Protein AF-A0A2P5A452-F1 (afdb_monomer_lite)

Structure (mmCIF, N/CA/C/O backbone):
data_AF-A0A2P5A452-F1
#
_entry.id   AF-A0A2P5A452-F1
#
loop_
_atom_site.group_PDB
_atom_site.id
_atom_site.type_symbol
_atom_site.label_atom_id
_atom_site.label_alt_id
_atom_site.label_comp_id
_atom_site.label_asym_id
_atom_site.label_entity_id
_atom_site.label_seq_id
_atom_site.pdbx_PDB_ins_code
_atom_site.Cartn_x
_atom_site.Cartn_y
_atom_site.Cartn_z
_atom_site.occupancy
_atom_site.B_iso_or_equiv
_atom_site.auth_seq_id
_atom_site.auth_comp_id
_atom_site.auth_asym_id
_atom_site.auth_atom_id
_atom_site.pdbx_PDB_model_num
ATOM 1 N N . MET A 1 1 ? 1.886 -39.976 -52.783 1.00 35.59 1 MET A N 1
ATOM 2 C CA . MET A 1 1 ? 3.258 -39.646 -53.215 1.00 35.59 1 MET A CA 1
ATOM 3 C C . MET A 1 1 ? 4.078 -39.334 -51.962 1.00 35.59 1 MET A C 1
ATOM 5 O O . MET A 1 1 ? 3.729 -38.379 -51.288 1.00 35.59 1 MET A O 1
ATOM 9 N N . SER A 1 2 ? 5.022 -40.230 -51.631 1.00 39.31 2 SER A N 1
ATOM 10 C CA . SER A 1 2 ? 6.265 -40.124 -50.815 1.00 39.31 2 SER A CA 1
ATOM 11 C C . SER A 1 2 ? 6.272 -39.215 -49.561 1.00 39.31 2 SER A C 1
ATOM 13 O O . SER A 1 2 ? 6.155 -38.007 -49.696 1.00 39.31 2 SER A O 1
ATOM 15 N N . TRP A 1 3 ? 6.245 -39.735 -48.318 1.00 45.31 3 TRP A N 1
ATOM 16 C CA . TRP A 1 3 ? 7.339 -40.313 -47.479 1.00 45.31 3 TRP A CA 1
ATOM 17 C C . TRP A 1 3 ? 8.333 -39.214 -47.035 1.00 45.31 3 TRP A C 1
ATOM 19 O O . TRP A 1 3 ? 8.840 -38.487 -47.875 1.00 45.31 3 TRP A O 1
ATOM 29 N N . LEU A 1 4 ? 8.640 -39.010 -45.747 1.00 40.56 4 LEU A N 1
ATOM 30 C CA . LEU A 1 4 ? 9.565 -39.843 -44.966 1.00 40.56 4 LEU A CA 1
ATOM 31 C C . LEU A 1 4 ? 9.558 -39.439 -43.474 1.00 40.56 4 LEU A C 1
ATOM 33 O O . LEU A 1 4 ? 9.575 -38.257 -43.137 1.00 40.56 4 LEU A O 1
ATOM 37 N N . TRP A 1 5 ? 9.597 -40.448 -42.603 1.00 45.56 5 TRP A N 1
ATOM 38 C CA . TRP A 1 5 ? 9.948 -40.343 -41.185 1.00 45.56 5 TRP A CA 1
ATOM 39 C C . TRP A 1 5 ? 11.475 -40.303 -40.997 1.00 45.56 5 TRP A C 1
ATOM 41 O O . TRP A 1 5 ? 12.202 -40.826 -41.839 1.00 45.56 5 TRP A O 1
ATOM 51 N N . SER A 1 6 ? 11.937 -39.739 -39.878 1.00 40.81 6 SER A N 1
ATOM 52 C CA . SER A 1 6 ? 13.189 -40.119 -39.206 1.00 40.81 6 SER A CA 1
ATOM 53 C C . SER A 1 6 ? 13.159 -39.609 -37.767 1.00 40.81 6 SER A C 1
ATOM 55 O O . SER A 1 6 ? 13.157 -38.405 -37.519 1.00 40.81 6 SER A O 1
ATOM 57 N N . SER A 1 7 ? 13.134 -40.541 -36.816 1.00 42.19 7 SER A N 1
ATOM 58 C CA . SER A 1 7 ? 13.441 -40.299 -35.408 1.00 42.19 7 SER A CA 1
ATOM 59 C C . SER A 1 7 ? 14.944 -40.454 -35.190 1.00 42.19 7 SER A C 1
ATOM 61 O O . SER A 1 7 ? 15.569 -41.352 -35.751 1.00 42.19 7 SER A O 1
ATOM 63 N N . SER A 1 8 ? 15.532 -39.629 -34.331 1.00 37.50 8 SER A N 1
ATOM 64 C CA . SER A 1 8 ? 16.824 -39.928 -33.716 1.00 37.50 8 SER A CA 1
ATOM 65 C C . SER A 1 8 ? 16.862 -39.341 -32.314 1.00 37.50 8 SER A C 1
ATOM 67 O O . SER A 1 8 ? 16.754 -38.134 -32.118 1.00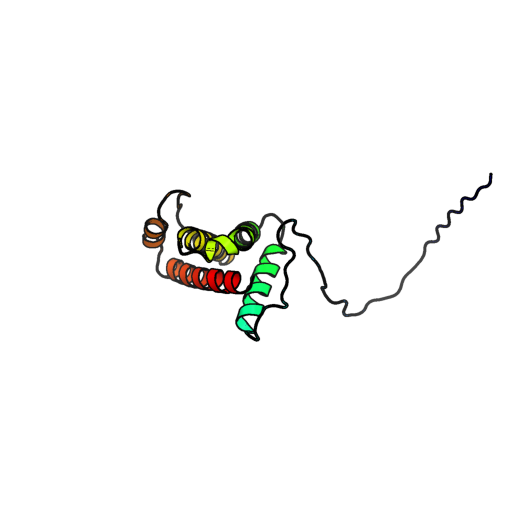 37.50 8 SER A O 1
ATOM 69 N N . SER A 1 9 ? 16.986 -40.236 -31.343 1.00 46.56 9 SER A N 1
ATOM 70 C CA . SER A 1 9 ? 17.347 -39.958 -29.961 1.00 46.56 9 SER A CA 1
ATOM 71 C C . SER A 1 9 ? 18.818 -40.307 -29.764 1.00 46.56 9 SER A C 1
ATOM 73 O O . SER A 1 9 ? 19.234 -41.406 -30.127 1.00 46.56 9 SER A O 1
ATOM 75 N N . SER A 1 10 ? 19.577 -39.433 -29.109 1.00 36.06 10 SER A N 1
ATOM 76 C CA . SER A 1 10 ? 20.856 -39.794 -28.496 1.00 36.06 10 SER A CA 1
ATOM 77 C C . SER A 1 10 ? 21.051 -39.017 -27.199 1.00 36.06 10 SER A C 1
ATOM 79 O O . SER A 1 10 ? 21.102 -37.789 -27.186 1.00 36.06 10 SER A O 1
ATOM 81 N N . SER A 1 11 ? 21.150 -39.767 -26.111 1.00 39.56 11 SER A N 1
ATOM 82 C CA . SER A 1 11 ? 21.589 -39.355 -24.782 1.00 39.56 11 SER A CA 1
ATOM 83 C C . SER A 1 11 ? 23.118 -39.347 -24.690 1.00 39.56 11 SER A C 1
ATOM 85 O O . SER A 1 11 ? 23.708 -40.341 -25.101 1.00 39.56 11 SER A O 1
ATOM 87 N N . SER A 1 12 ? 23.730 -38.325 -24.072 1.00 33.97 12 SER A N 1
ATOM 88 C CA . SER A 1 12 ? 24.621 -38.469 -22.894 1.00 33.97 12 SER A CA 1
ATOM 89 C C . SER A 1 12 ? 25.481 -37.223 -22.593 1.00 33.97 12 SER A C 1
ATOM 91 O O . SER A 1 12 ? 26.168 -36.704 -23.466 1.00 33.97 12 SER A O 1
ATOM 93 N N . SER A 1 13 ? 25.525 -36.895 -21.293 1.00 34.19 13 SER A N 1
ATOM 94 C CA . SER A 1 13 ? 26.653 -36.376 -20.484 1.00 34.19 13 SER A CA 1
ATOM 95 C C . SER A 1 13 ? 27.213 -34.946 -20.655 1.00 34.19 13 SER A C 1
ATOM 97 O O . SER A 1 13 ? 27.992 -34.657 -21.552 1.00 34.19 13 SER A O 1
ATOM 99 N N . SER A 1 14 ? 26.934 -34.150 -19.611 1.00 44.22 14 SER A N 1
ATOM 100 C CA . SER A 1 14 ? 27.878 -33.398 -18.758 1.00 44.22 14 SER A CA 1
ATOM 101 C C . SER A 1 14 ? 28.805 -32.334 -19.367 1.00 44.22 14 SER A C 1
ATOM 103 O O . SER A 1 14 ? 29.916 -32.647 -19.777 1.00 44.22 14 SER A O 1
ATOM 105 N N . THR A 1 15 ? 28.468 -31.055 -19.158 1.00 34.62 15 THR A N 1
ATOM 106 C CA . THR A 1 15 ? 29.454 -29.974 -18.959 1.00 34.62 15 THR A CA 1
ATOM 107 C C . THR A 1 15 ? 28.952 -28.950 -17.940 1.00 34.62 15 THR A C 1
ATOM 109 O O . THR A 1 15 ? 27.756 -28.753 -17.754 1.00 34.62 15 THR A O 1
ATOM 112 N N . LYS A 1 16 ? 29.920 -28.386 -17.220 1.00 33.50 16 LYS A N 1
ATOM 113 C CA . LYS A 1 16 ? 29.835 -27.670 -15.948 1.00 33.50 16 LYS A CA 1
ATOM 114 C C . LYS A 1 16 ? 29.263 -26.247 -16.050 1.00 33.50 16 LYS A C 1
ATOM 116 O O . LYS A 1 16 ? 29.202 -25.662 -17.122 1.00 33.50 16 LYS A O 1
ATOM 121 N N . ALA A 1 17 ? 28.916 -25.727 -14.871 1.00 36.16 17 ALA A N 1
ATOM 122 C CA . ALA A 1 17 ? 28.614 -24.338 -14.528 1.00 36.16 17 ALA A CA 1
ATOM 123 C C . ALA A 1 17 ? 29.467 -23.280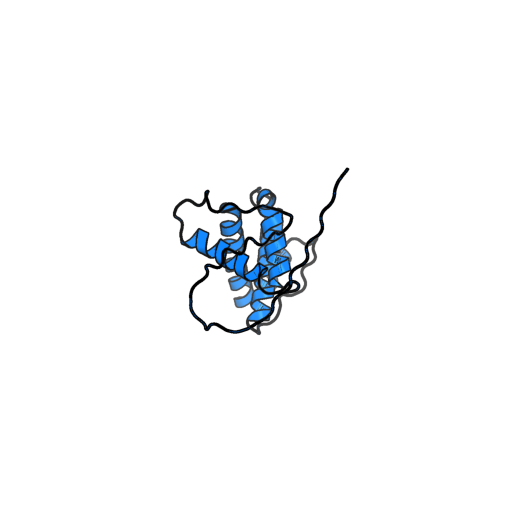 -15.256 1.00 36.16 17 ALA A C 1
ATOM 125 O O . ALA A 1 17 ? 30.679 -23.448 -15.354 1.00 36.16 17 ALA A O 1
ATOM 126 N N . SER A 1 18 ? 28.865 -22.153 -15.647 1.00 35.88 18 SER A N 1
ATOM 127 C CA . SER A 1 18 ? 28.981 -20.876 -14.915 1.00 35.88 18 SER A CA 1
ATOM 128 C C . SER A 1 18 ? 28.246 -19.743 -15.647 1.00 35.88 18 SER A C 1
ATOM 130 O O . SER A 1 18 ? 28.313 -19.640 -16.866 1.00 35.88 18 SER A O 1
ATOM 132 N N . GLU A 1 19 ? 27.615 -18.892 -14.836 1.00 38.41 19 GLU A N 1
ATOM 133 C CA . GLU A 1 19 ? 27.447 -17.440 -14.995 1.00 38.41 19 GLU A CA 1
ATOM 134 C C . GLU A 1 19 ? 26.555 -16.820 -16.092 1.00 38.41 19 GLU A C 1
ATOM 136 O O . GLU A 1 19 ? 26.825 -16.843 -17.287 1.00 38.41 19 GLU A O 1
ATOM 141 N N . ASN A 1 20 ? 25.578 -16.064 -15.571 1.00 45.97 20 ASN A N 1
ATOM 142 C CA . ASN A 1 20 ? 25.056 -14.803 -16.105 1.00 45.97 20 ASN A CA 1
ATOM 143 C C . ASN A 1 20 ? 24.180 -14.880 -17.363 1.00 45.97 20 ASN A C 1
ATOM 145 O O . ASN A 1 20 ? 24.468 -14.256 -18.380 1.00 45.97 20 ASN A O 1
ATOM 149 N N . ALA A 1 21 ? 23.024 -15.540 -17.250 1.00 34.22 21 ALA A N 1
ATOM 150 C CA . ALA A 1 21 ? 21.905 -15.300 -18.159 1.00 34.22 21 ALA A CA 1
ATOM 151 C C . ALA A 1 21 ? 20.913 -14.330 -17.504 1.00 34.22 21 ALA A C 1
ATOM 153 O O . ALA A 1 21 ? 20.267 -14.644 -16.504 1.00 34.22 21 ALA A O 1
ATOM 154 N N . ALA A 1 22 ? 20.852 -13.126 -18.071 1.00 36.38 22 ALA A N 1
ATOM 155 C CA . ALA A 1 22 ? 19.943 -12.050 -17.725 1.00 36.38 22 ALA A CA 1
ATOM 156 C C . ALA A 1 22 ? 18.509 -12.554 -17.499 1.00 36.38 22 ALA A C 1
ATOM 158 O O . ALA A 1 22 ? 17.951 -13.282 -18.322 1.00 36.38 22 ALA A O 1
ATOM 159 N N . ILE A 1 23 ? 17.903 -12.114 -16.396 1.00 41.28 23 ILE A N 1
ATOM 160 C CA . ILE A 1 23 ? 16.490 -12.328 -16.074 1.00 41.28 23 ILE A CA 1
ATOM 161 C C . ILE A 1 23 ? 15.661 -11.449 -17.024 1.00 41.28 23 ILE A C 1
ATOM 163 O O . ILE A 1 23 ? 15.131 -10.410 -16.647 1.00 41.28 23 ILE A O 1
ATOM 167 N N . SER A 1 24 ? 15.583 -11.850 -18.292 1.00 42.94 24 SER A N 1
ATOM 168 C CA . SER A 1 24 ? 14.573 -11.383 -19.239 1.00 42.94 24 SER A CA 1
ATOM 169 C C . SER A 1 24 ? 13.379 -12.328 -19.126 1.00 42.94 24 SER A C 1
ATOM 171 O O . SER A 1 24 ? 13.106 -13.153 -19.992 1.00 42.94 24 SER A O 1
ATOM 173 N N . GLY A 1 25 ? 12.730 -12.287 -17.963 1.00 36.38 25 GLY A N 1
ATOM 174 C CA . GLY A 1 25 ? 11.464 -12.964 -17.723 1.00 36.38 25 GLY A CA 1
ATOM 175 C C . GLY A 1 25 ? 10.338 -12.014 -18.093 1.00 36.38 25 GLY A C 1
ATOM 176 O O . GLY A 1 25 ? 9.905 -11.221 -17.259 1.00 36.38 25 GLY A O 1
ATOM 177 N N . VAL A 1 26 ? 9.882 -12.064 -19.344 1.00 39.00 26 VAL A N 1
ATOM 178 C CA . VAL A 1 26 ? 8.579 -11.502 -19.708 1.00 39.00 26 VAL A CA 1
ATOM 179 C C . VAL A 1 26 ? 7.544 -12.380 -19.014 1.00 39.00 26 VAL A C 1
ATOM 181 O O . VAL A 1 26 ? 7.325 -13.523 -19.400 1.00 39.00 26 VAL A O 1
ATOM 184 N N . ILE A 1 27 ? 6.986 -11.882 -17.916 1.00 41.66 27 ILE A N 1
ATOM 185 C CA . ILE A 1 27 ? 5.875 -12.540 -17.238 1.00 41.66 27 ILE A CA 1
ATOM 186 C C . ILE A 1 27 ? 4.623 -12.133 -18.003 1.00 41.66 27 ILE A C 1
ATOM 188 O O . ILE A 1 27 ? 4.191 -10.981 -17.921 1.00 41.66 27 ILE A O 1
ATOM 192 N N . ASP A 1 28 ? 4.075 -13.073 -18.770 1.00 36.09 28 ASP A N 1
ATOM 193 C CA . ASP A 1 28 ? 2.788 -12.933 -19.444 1.00 36.09 28 ASP A CA 1
ATOM 194 C C . ASP A 1 28 ? 1.664 -12.930 -18.396 1.00 36.09 28 ASP A C 1
ATOM 196 O O . ASP A 1 28 ? 1.053 -13.952 -18.091 1.00 36.09 28 ASP A O 1
ATOM 200 N N . ILE A 1 29 ? 1.401 -11.757 -17.817 1.00 43.69 29 ILE A N 1
ATOM 201 C CA . ILE A 1 29 ? 0.133 -11.484 -17.139 1.00 43.69 29 ILE A CA 1
ATOM 202 C C . ILE A 1 29 ? -0.854 -11.037 -18.227 1.00 43.69 29 ILE A C 1
ATOM 204 O O . ILE A 1 29 ? -0.588 -10.038 -18.900 1.00 43.69 29 ILE A O 1
ATOM 208 N N . PRO A 1 30 ? -1.986 -11.737 -18.439 1.00 44.66 30 PRO A N 1
ATOM 209 C CA . PRO A 1 30 ? -2.985 -11.367 -19.436 1.00 44.66 30 PRO A CA 1
ATOM 210 C C . PRO A 1 30 ? -3.826 -10.177 -18.942 1.00 44.66 30 PRO A C 1
ATOM 212 O O . PRO A 1 30 ? -5.012 -10.306 -18.678 1.00 44.66 30 PRO A O 1
ATOM 215 N N . ALA A 1 31 ? -3.181 -9.025 -18.767 1.00 42.00 31 ALA A N 1
ATOM 216 C CA . ALA A 1 31 ? -3.727 -7.670 -18.771 1.00 42.00 31 ALA A CA 1
ATOM 217 C C . ALA A 1 31 ? -2.539 -6.711 -18.585 1.00 42.00 31 ALA A C 1
ATOM 219 O O . ALA A 1 31 ? -1.855 -6.766 -17.569 1.00 42.00 31 ALA A O 1
ATOM 220 N N . ALA A 1 32 ? -2.323 -5.842 -19.574 1.00 38.53 32 ALA A N 1
ATOM 221 C CA . ALA A 1 32 ? -1.247 -4.852 -19.673 1.00 38.53 32 ALA A CA 1
ATOM 222 C C . ALA A 1 32 ? 0.162 -5.419 -19.950 1.00 38.53 32 ALA A C 1
ATOM 224 O O . ALA A 1 32 ? 0.955 -5.740 -19.068 1.00 38.53 32 ALA A O 1
ATOM 225 N N . LYS A 1 33 ? 0.507 -5.453 -21.242 1.00 38.09 33 LYS A N 1
ATOM 226 C CA . LYS A 1 33 ? 1.890 -5.558 -21.712 1.00 38.09 33 LYS A CA 1
ATOM 227 C C . LYS A 1 33 ? 2.603 -4.270 -21.286 1.00 38.09 33 LYS A C 1
ATOM 229 O O . LYS A 1 33 ? 2.315 -3.199 -21.809 1.00 38.09 33 LYS A O 1
ATOM 234 N N . PHE A 1 34 ? 3.462 -4.362 -20.281 1.00 46.91 34 PHE A N 1
ATOM 235 C CA . PHE A 1 34 ? 4.112 -3.194 -19.704 1.00 46.91 34 PHE A CA 1
ATOM 236 C C . PHE A 1 34 ? 5.149 -2.582 -20.658 1.00 46.91 34 PHE A C 1
ATOM 238 O O . PHE A 1 34 ? 5.981 -3.316 -21.191 1.00 46.91 34 PHE A O 1
ATOM 245 N N . SER A 1 35 ? 5.182 -1.253 -20.778 1.00 45.62 35 SER A N 1
ATOM 246 C CA . SER A 1 35 ? 6.307 -0.533 -21.384 1.00 45.62 35 SER A CA 1
ATOM 247 C C . SER A 1 35 ? 6.991 0.340 -20.335 1.00 45.62 35 SER A C 1
ATOM 249 O O . SER A 1 35 ? 6.330 1.067 -19.605 1.00 45.62 35 SER A O 1
ATOM 251 N N . ILE A 1 36 ? 8.314 0.214 -20.223 1.00 53.03 36 ILE A N 1
ATOM 252 C CA . ILE A 1 36 ? 9.173 1.063 -19.376 1.00 53.03 36 ILE A CA 1
ATOM 253 C C . ILE A 1 36 ? 9.715 2.253 -20.196 1.00 53.03 36 ILE A C 1
ATOM 255 O O . ILE A 1 36 ? 10.286 3.184 -19.639 1.00 53.03 36 ILE A O 1
ATOM 259 N N . ASP A 1 37 ? 9.475 2.270 -21.510 1.00 51.47 37 ASP A N 1
ATOM 260 C CA . ASP A 1 37 ? 10.079 3.226 -22.447 1.00 51.47 37 ASP A CA 1
ATOM 261 C C . ASP A 1 37 ? 9.521 4.660 -22.323 1.00 51.47 37 ASP A C 1
ATOM 263 O O . ASP A 1 37 ? 10.008 5.569 -22.989 1.00 51.47 37 ASP A O 1
ATOM 267 N N . GLY A 1 38 ? 8.503 4.876 -21.478 1.00 52.75 38 GLY A N 1
ATOM 268 C CA . GLY A 1 38 ? 7.898 6.187 -21.201 1.00 52.75 38 GLY A CA 1
ATOM 269 C C . GLY A 1 38 ? 8.325 6.830 -19.878 1.00 52.75 38 GLY A C 1
ATOM 270 O O . GLY A 1 38 ? 7.833 7.907 -19.538 1.00 52.75 38 GLY A O 1
ATOM 271 N N . LEU A 1 39 ? 9.204 6.182 -19.107 1.00 55.56 39 LEU A N 1
ATOM 272 C CA . LEU A 1 39 ? 9.716 6.759 -17.869 1.00 55.56 39 LEU A CA 1
ATOM 273 C C . LEU A 1 39 ? 10.729 7.846 -18.244 1.00 55.56 39 LEU A C 1
ATOM 275 O O . LEU A 1 39 ? 11.828 7.537 -18.694 1.00 55.56 39 LEU A O 1
ATOM 279 N N . ASN A 1 40 ? 10.372 9.123 -18.059 1.00 58.03 40 ASN A N 1
ATOM 280 C CA . ASN A 1 40 ? 11.382 10.184 -17.916 1.00 58.03 40 ASN A CA 1
ATOM 281 C C . ASN A 1 40 ? 12.422 9.713 -16.879 1.00 58.03 40 ASN A C 1
ATOM 283 O O . ASN A 1 40 ? 12.018 8.952 -16.003 1.00 58.03 40 ASN A O 1
ATOM 287 N N . ASP A 1 41 ? 13.689 10.149 -16.958 1.00 60.56 41 ASP A N 1
ATOM 288 C CA . ASP A 1 41 ? 14.851 9.759 -16.112 1.00 60.56 41 ASP A CA 1
ATOM 289 C C . ASP A 1 41 ? 14.659 9.947 -14.573 1.00 60.56 41 ASP A C 1
ATOM 291 O O . ASP A 1 41 ? 15.466 10.558 -13.873 1.00 60.56 41 ASP A O 1
ATOM 295 N N . ASP A 1 42 ? 13.568 9.447 -14.001 1.00 72.00 42 ASP A N 1
ATOM 296 C CA . ASP A 1 42 ? 13.232 9.414 -12.589 1.00 72.00 42 ASP A CA 1
ATOM 297 C C . ASP A 1 42 ? 13.545 8.016 -12.063 1.00 72.00 42 ASP A C 1
ATOM 299 O O . ASP A 1 42 ? 12.668 7.162 -11.904 1.00 72.00 42 ASP A O 1
ATOM 303 N N . ASP A 1 43 ? 14.823 7.793 -11.762 1.00 80.00 43 ASP A N 1
ATOM 304 C CA . ASP A 1 43 ? 15.346 6.547 -11.193 1.00 80.00 43 ASP A CA 1
ATOM 305 C C . ASP A 1 43 ? 14.518 6.031 -10.005 1.00 80.00 43 ASP A C 1
ATOM 307 O O . ASP A 1 43 ? 14.352 4.820 -9.819 1.00 80.00 43 ASP A O 1
ATOM 311 N N . LYS A 1 44 ? 13.964 6.942 -9.188 1.00 81.81 44 LYS A N 1
ATOM 312 C CA . LYS A 1 44 ? 13.135 6.579 -8.029 1.00 81.81 44 LYS A CA 1
ATOM 313 C C . LYS A 1 44 ? 11.795 6.030 -8.469 1.00 81.81 44 LYS A C 1
ATOM 315 O O . LYS A 1 44 ? 11.303 5.073 -7.866 1.00 81.81 44 LYS A O 1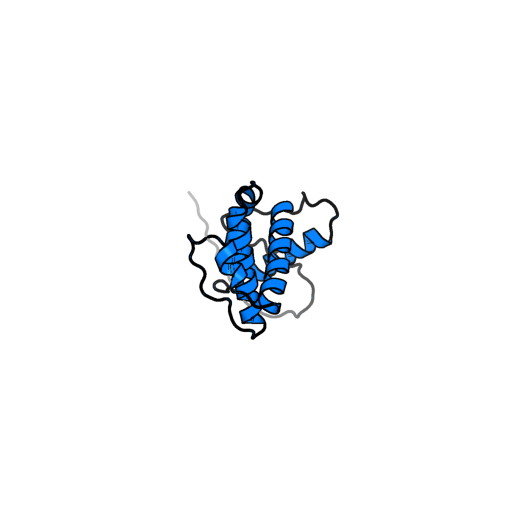
ATOM 320 N N . GLY A 1 45 ? 11.218 6.633 -9.498 1.00 78.38 45 GLY A N 1
ATOM 321 C CA . GLY A 1 45 ? 10.052 6.100 -10.157 1.00 78.38 45 GLY A CA 1
ATOM 322 C C . GLY A 1 45 ? 10.312 4.669 -10.623 1.00 78.38 45 GLY A C 1
ATOM 323 O O . GLY A 1 45 ? 9.631 3.740 -10.161 1.00 78.38 45 GLY A O 1
ATOM 324 N N . ILE A 1 46 ? 11.322 4.490 -11.481 1.00 82.38 46 ILE A N 1
ATOM 325 C CA . ILE A 1 46 ? 11.640 3.194 -12.097 1.00 82.38 46 ILE A CA 1
ATOM 326 C C . ILE A 1 46 ? 11.811 2.120 -11.017 1.00 82.38 46 ILE A C 1
ATOM 328 O O . ILE A 1 46 ? 11.316 0.994 -11.140 1.00 82.38 46 ILE A O 1
ATOM 332 N N . GLN A 1 47 ? 12.477 2.472 -9.916 1.00 87.12 47 GLN A N 1
ATOM 333 C CA . GLN A 1 47 ? 12.712 1.561 -8.805 1.00 87.12 47 GLN A CA 1
ATOM 334 C C . GLN A 1 47 ? 11.424 1.128 -8.088 1.00 87.12 47 GLN A C 1
ATOM 336 O O . GLN A 1 47 ? 11.319 -0.032 -7.684 1.00 87.12 47 GLN A O 1
ATOM 341 N N . ARG A 1 48 ? 10.427 2.012 -7.957 1.00 85.50 48 ARG A N 1
ATOM 342 C CA . ARG A 1 48 ? 9.116 1.672 -7.371 1.00 85.50 48 ARG A CA 1
ATOM 343 C C . ARG A 1 48 ? 8.366 0.666 -8.239 1.00 85.50 48 ARG A C 1
ATOM 345 O O . ARG A 1 48 ? 7.884 -0.337 -7.720 1.00 85.50 48 ARG A O 1
ATOM 352 N N . VAL A 1 49 ? 8.345 0.872 -9.558 1.00 85.62 49 VAL A N 1
ATOM 353 C CA . VAL A 1 49 ? 7.708 -0.070 -10.497 1.00 85.62 49 VAL A CA 1
ATOM 354 C C . VAL A 1 49 ? 8.415 -1.428 -10.468 1.00 85.62 49 VAL A C 1
ATOM 356 O O . VAL A 1 49 ? 7.756 -2.468 -10.436 1.00 85.62 49 VAL A O 1
ATOM 359 N N . LYS A 1 50 ? 9.753 -1.446 -10.415 1.00 87.19 50 LYS A N 1
ATOM 360 C CA . LYS A 1 50 ? 10.535 -2.688 -10.284 1.00 87.19 50 LYS A CA 1
ATOM 361 C C . LYS A 1 50 ? 10.237 -3.434 -8.979 1.00 87.19 50 LYS A C 1
ATOM 363 O O . LYS A 1 50 ? 10.079 -4.654 -9.015 1.00 87.19 50 LYS A O 1
ATOM 368 N N . ASN A 1 51 ? 10.139 -2.728 -7.850 1.00 86.44 51 ASN A N 1
ATOM 369 C CA . ASN A 1 51 ? 9.779 -3.330 -6.562 1.00 86.44 51 ASN A CA 1
ATOM 370 C C . ASN A 1 51 ? 8.363 -3.929 -6.605 1.00 86.44 51 ASN A C 1
ATOM 372 O O . ASN A 1 51 ? 8.180 -5.101 -6.290 1.00 86.44 51 ASN A O 1
ATOM 376 N N . ALA A 1 52 ? 7.387 -3.172 -7.109 1.00 86.50 52 ALA A N 1
ATOM 377 C CA . ALA A 1 52 ? 6.019 -3.655 -7.269 1.00 86.50 52 ALA A CA 1
ATOM 378 C C . ALA A 1 52 ? 5.946 -4.909 -8.158 1.00 86.50 52 ALA A C 1
ATOM 380 O O . ALA A 1 52 ? 5.276 -5.883 -7.816 1.00 86.50 52 ALA A O 1
ATOM 381 N N . ARG A 1 53 ? 6.699 -4.944 -9.269 1.00 84.69 53 ARG A N 1
ATOM 382 C CA . ARG A 1 53 ? 6.788 -6.149 -10.107 1.00 84.69 53 ARG A CA 1
ATOM 383 C C . ARG A 1 53 ? 7.390 -7.330 -9.363 1.00 84.69 53 ARG A C 1
ATOM 385 O O . ARG A 1 53 ? 6.821 -8.410 -9.441 1.00 84.69 53 ARG A O 1
ATOM 392 N N . SER A 1 54 ? 8.496 -7.162 -8.636 1.00 85.06 54 SER A N 1
ATOM 393 C CA . SER A 1 54 ? 9.112 -8.287 -7.913 1.00 85.06 54 SER A CA 1
ATOM 394 C C . SER A 1 54 ? 8.156 -8.898 -6.882 1.00 85.06 54 SER A C 1
ATOM 396 O O . SER A 1 54 ? 8.120 -10.118 -6.720 1.00 85.06 54 SER A O 1
ATOM 398 N N . LYS A 1 55 ? 7.310 -8.066 -6.265 1.00 83.38 55 LYS A N 1
ATOM 399 C CA . LYS A 1 55 ? 6.242 -8.484 -5.351 1.00 83.38 55 LYS A CA 1
ATOM 400 C C . LYS A 1 55 ? 5.095 -9.240 -6.035 1.00 83.38 55 LYS A C 1
ATOM 402 O O . LYS A 1 55 ? 4.498 -10.095 -5.390 1.00 83.38 55 LYS A O 1
ATOM 407 N N . LEU A 1 56 ? 4.832 -9.005 -7.325 1.00 78.81 56 LEU A N 1
ATOM 408 C CA . LEU A 1 56 ? 3.902 -9.821 -8.122 1.00 78.81 56 LEU A CA 1
ATOM 409 C C . LEU A 1 56 ? 4.463 -11.208 -8.468 1.00 78.81 56 LEU A C 1
ATOM 411 O O . LEU A 1 56 ? 3.702 -12.175 -8.515 1.00 78.81 56 LEU A O 1
ATOM 415 N N . VAL A 1 57 ? 5.774 -11.305 -8.730 1.00 74.06 57 VAL A N 1
ATOM 416 C CA . VAL A 1 57 ? 6.449 -12.570 -9.102 1.00 74.06 57 VAL A CA 1
ATOM 417 C C . VAL A 1 57 ? 6.610 -13.504 -7.900 1.00 74.06 57 VAL A C 1
ATOM 419 O O . VAL A 1 57 ? 6.710 -14.720 -8.060 1.00 74.06 57 VAL A O 1
ATOM 422 N N . ALA A 1 58 ? 6.633 -12.948 -6.687 1.00 63.19 58 ALA A N 1
ATOM 423 C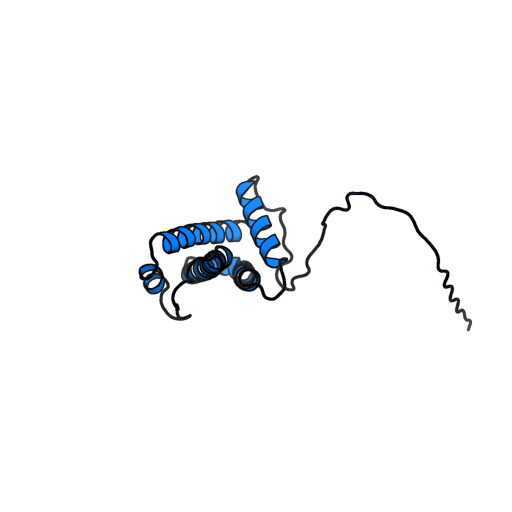 CA . ALA A 1 58 ? 6.769 -13.684 -5.439 1.00 63.19 58 ALA A CA 1
ATOM 424 C C . ALA A 1 58 ? 5.492 -14.487 -5.094 1.00 63.19 58 ALA A C 1
ATOM 426 O O . ALA A 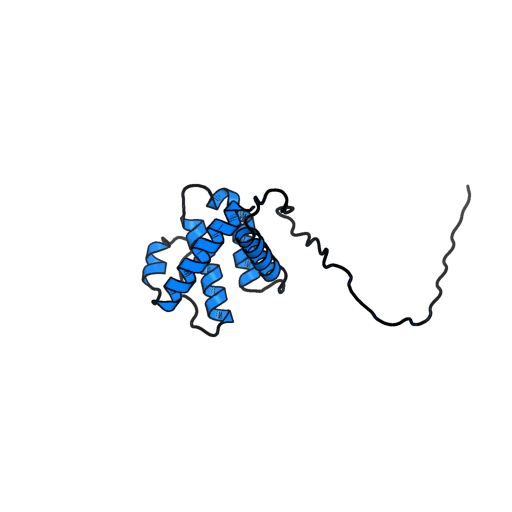1 58 ? 4.734 -14.110 -4.204 1.00 63.19 58 ALA A O 1
ATOM 427 N N . GLY A 1 59 ? 5.276 -15.608 -5.794 1.00 57.06 59 GLY A N 1
ATOM 428 C CA . GLY A 1 59 ? 4.268 -16.634 -5.495 1.00 57.06 59 GLY A CA 1
ATOM 429 C C . GLY A 1 59 ? 2.816 -16.227 -5.790 1.00 57.06 59 GLY A C 1
ATOM 430 O O . GLY A 1 59 ? 2.353 -15.162 -5.395 1.00 57.06 59 GLY A O 1
ATOM 431 N N . SER A 1 60 ? 2.065 -17.108 -6.452 1.00 60.50 60 SER A N 1
ATOM 432 C CA . SER A 1 60 ? 0.731 -16.832 -7.011 1.00 60.50 60 SER A CA 1
ATOM 433 C C . SER A 1 60 ? -0.427 -16.690 -6.006 1.00 60.50 60 SER A C 1
ATOM 435 O O . SER A 1 60 ? -1.568 -16.645 -6.430 1.00 60.50 60 SER A O 1
ATOM 437 N N . GLU A 1 61 ? -0.174 -16.578 -4.702 1.00 67.31 61 GLU A N 1
ATOM 438 C CA . GLU A 1 61 ? -1.214 -16.421 -3.662 1.00 67.31 61 GLU A CA 1
ATOM 439 C C . GLU A 1 61 ? -0.753 -15.488 -2.520 1.00 67.31 61 GLU A C 1
ATOM 441 O O . GLU A 1 61 ? -1.260 -15.539 -1.397 1.00 67.31 61 GLU A O 1
ATOM 446 N N . SER A 1 62 ? 0.273 -14.659 -2.749 1.00 82.12 62 SER A N 1
ATOM 447 C CA . SER A 1 62 ? 0.760 -13.751 -1.705 1.00 82.12 62 SER A CA 1
ATOM 448 C C . SER A 1 62 ? -0.169 -12.543 -1.534 1.00 82.12 62 SER A C 1
ATOM 450 O O . SER A 1 62 ? -0.776 -12.065 -2.491 1.00 82.12 62 SER A O 1
ATOM 452 N N . CYS A 1 63 ? -0.247 -12.001 -0.312 1.00 88.88 63 CYS A N 1
ATOM 453 C CA . CYS A 1 63 ? -1.014 -10.779 -0.017 1.00 88.88 63 CYS A CA 1
ATOM 454 C C . CYS A 1 63 ? -0.668 -9.641 -0.998 1.00 88.88 63 CYS A C 1
ATOM 456 O O . CYS A 1 63 ? -1.540 -8.920 -1.480 1.00 88.88 63 CYS A O 1
ATOM 458 N N . TRP A 1 64 ? 0.619 -9.530 -1.333 1.00 90.00 64 TRP A N 1
ATOM 459 C CA . TRP A 1 64 ? 1.140 -8.546 -2.272 1.00 90.00 64 TRP A CA 1
ATOM 460 C C . TRP A 1 64 ? 0.684 -8.762 -3.707 1.00 90.00 64 TRP A C 1
ATOM 462 O O . TRP A 1 64 ? 0.442 -7.779 -4.404 1.00 90.00 64 TRP A O 1
ATOM 472 N N . HIS A 1 65 ? 0.576 -10.020 -4.145 1.00 88.44 65 HIS A N 1
ATOM 473 C CA . HIS A 1 65 ? 0.155 -10.345 -5.500 1.00 88.44 65 HIS A CA 1
ATOM 474 C C . HIS A 1 65 ? -1.221 -9.738 -5.795 1.00 88.44 65 HIS A C 1
ATOM 476 O O . HIS A 1 65 ? -1.368 -9.003 -6.769 1.00 88.44 65 HIS A O 1
ATOM 482 N N . GLU A 1 66 ? -2.208 -9.984 -4.929 1.00 85.62 66 GLU A N 1
ATOM 483 C CA . GLU A 1 66 ? -3.568 -9.460 -5.106 1.00 85.62 66 GLU A CA 1
ATOM 484 C C . GLU A 1 66 ? -3.598 -7.926 -5.078 1.00 85.62 66 GLU A C 1
ATOM 486 O O . GLU A 1 66 ? -4.165 -7.293 -5.971 1.00 85.62 66 GLU A O 1
ATOM 491 N N . ALA A 1 67 ? -2.936 -7.322 -4.085 1.00 88.31 67 ALA A N 1
ATOM 492 C CA . ALA A 1 67 ? -2.941 -5.875 -3.891 1.00 88.31 67 ALA A CA 1
ATOM 493 C C . ALA A 1 67 ? -2.317 -5.129 -5.083 1.00 88.31 67 ALA A C 1
ATOM 495 O O . ALA A 1 67 ? -2.920 -4.202 -5.628 1.00 88.31 67 ALA A O 1
ATOM 496 N N . TYR A 1 68 ? -1.131 -5.555 -5.533 1.00 89.62 68 TYR A N 1
ATOM 497 C CA . TYR A 1 68 ? -0.479 -4.925 -6.678 1.00 89.62 68 TYR A CA 1
ATOM 498 C C . TYR A 1 68 ? -1.214 -5.214 -7.988 1.00 89.62 68 TYR A C 1
ATOM 500 O O . TYR A 1 68 ? -1.334 -4.305 -8.809 1.00 89.62 68 TYR A O 1
ATOM 508 N N . ARG A 1 69 ? -1.770 -6.419 -8.185 1.00 86.88 69 ARG A N 1
ATOM 509 C CA . ARG A 1 69 ? -2.568 -6.735 -9.383 1.00 86.88 69 ARG A CA 1
ATOM 510 C C . ARG A 1 69 ? -3.747 -5.773 -9.532 1.00 86.88 69 ARG A C 1
ATOM 512 O O . ARG A 1 69 ? -3.981 -5.272 -10.630 1.00 86.88 69 ARG A O 1
ATOM 519 N N . GLY A 1 70 ? -4.438 -5.471 -8.432 1.00 85.25 70 GLY A N 1
ATOM 520 C CA . GLY A 1 70 ? -5.514 -4.482 -8.407 1.00 85.25 70 GLY A CA 1
ATOM 521 C C . GLY A 1 70 ? -5.059 -3.073 -8.808 1.00 85.25 70 GLY A C 1
ATOM 522 O O . GLY A 1 70 ? -5.722 -2.433 -9.620 1.00 85.25 70 GLY A O 1
ATOM 523 N N . ILE A 1 71 ? -3.902 -2.616 -8.310 1.00 86.50 71 ILE A N 1
ATOM 524 C CA . ILE A 1 71 ? -3.322 -1.310 -8.673 1.00 86.50 71 ILE A CA 1
ATOM 525 C C . ILE A 1 71 ? -3.043 -1.233 -10.173 1.00 86.50 71 ILE A C 1
ATOM 527 O O . ILE A 1 71 ? -3.522 -0.315 -10.833 1.00 86.50 71 ILE A O 1
ATOM 531 N N . PHE A 1 72 ? -2.305 -2.205 -10.721 1.00 83.00 72 PHE A N 1
ATOM 532 C CA . PHE A 1 72 ? -1.924 -2.202 -12.137 1.00 83.00 72 PHE A CA 1
ATOM 533 C C . PHE A 1 72 ? -3.143 -2.233 -13.068 1.00 83.00 72 PHE A C 1
ATOM 535 O O . PHE A 1 72 ? -3.132 -1.571 -14.102 1.00 83.00 72 PHE A O 1
ATOM 542 N N . ALA A 1 73 ? -4.206 -2.947 -12.688 1.00 82.31 73 ALA A N 1
ATOM 543 C CA . ALA A 1 73 ? -5.447 -2.989 -13.458 1.00 82.31 73 ALA A CA 1
ATOM 544 C C . ALA A 1 73 ? -6.232 -1.665 -13.419 1.00 82.31 73 ALA A C 1
ATOM 546 O O . ALA A 1 73 ? -6.966 -1.365 -14.357 1.00 82.31 73 ALA A O 1
ATOM 547 N N . ALA A 1 74 ? -6.090 -0.881 -12.347 1.00 81.19 74 ALA A N 1
ATOM 548 C CA . ALA A 1 74 ? -6.925 0.286 -12.081 1.00 81.19 74 ALA A CA 1
ATOM 549 C C . ALA A 1 74 ? -6.194 1.634 -12.208 1.00 81.19 74 ALA A C 1
ATOM 551 O O . ALA A 1 74 ? -6.816 2.666 -11.971 1.00 81.19 74 ALA A O 1
ATOM 552 N N . CYS A 1 75 ? -4.907 1.681 -12.576 1.00 83.50 75 CYS A N 1
ATOM 553 C CA . CYS A 1 75 ? -4.145 2.938 -12.603 1.00 83.50 75 CYS A CA 1
ATOM 554 C C . CYS A 1 75 ? -4.740 4.030 -13.512 1.00 83.50 75 CYS A C 1
ATOM 556 O O . CYS A 1 75 ? -4.686 5.203 -13.144 1.00 83.50 75 CYS A O 1
ATOM 558 N N . SER A 1 76 ? -5.393 3.666 -14.622 1.00 72.62 76 SER A N 1
ATOM 559 C CA . SER A 1 76 ? -6.132 4.612 -15.476 1.00 72.62 76 SER A CA 1
ATOM 560 C C . SER A 1 76 ? -7.339 5.248 -14.772 1.00 72.62 76 SER A C 1
ATOM 562 O O . SER A 1 76 ? -7.666 6.403 -15.026 1.00 72.62 76 SER A O 1
ATOM 564 N N . GLU A 1 77 ? -7.982 4.520 -13.857 1.00 69.81 77 GLU A N 1
ATOM 565 C CA . GLU A 1 77 ? -9.135 4.975 -13.073 1.00 69.81 77 GLU A CA 1
ATOM 566 C C . GLU A 1 77 ? -8.708 5.701 -11.788 1.00 69.81 77 GLU A C 1
ATOM 568 O O . GLU A 1 77 ? -9.386 6.618 -11.335 1.00 69.81 77 GLU A O 1
ATOM 573 N N . ILE A 1 78 ? -7.569 5.310 -11.206 1.00 66.81 78 ILE A N 1
ATOM 574 C CA . ILE A 1 78 ? -6.959 5.925 -10.016 1.00 66.81 78 ILE A CA 1
ATOM 575 C C . ILE A 1 78 ? -6.396 7.324 -10.322 1.00 66.81 78 ILE A C 1
ATOM 577 O O . ILE A 1 78 ? -6.294 8.149 -9.413 1.00 66.81 78 ILE A O 1
ATOM 581 N N . ALA A 1 79 ? -6.019 7.591 -11.577 1.00 62.78 79 ALA A N 1
ATOM 582 C CA . ALA A 1 79 ? -5.518 8.891 -12.025 1.00 62.78 79 ALA A CA 1
ATOM 583 C C . ALA A 1 79 ? -6.620 9.967 -12.153 1.00 62.78 79 ALA A C 1
ATOM 585 O O . ALA A 1 79 ? -6.301 11.155 -12.209 1.00 62.78 79 ALA A O 1
ATOM 586 N N . GLY A 1 80 ? -7.899 9.567 -12.181 1.00 53.22 80 GLY A N 1
ATOM 587 C CA . GLY A 1 80 ? -9.061 10.461 -12.141 1.00 53.22 80 GLY A CA 1
ATOM 588 C C . GLY A 1 80 ? -9.478 10.805 -10.706 1.00 53.22 80 GLY A C 1
ATOM 589 O O . GLY A 1 80 ? -9.265 10.024 -9.785 1.00 53.22 80 GLY A O 1
ATOM 590 N N . ASP A 1 81 ? -10.074 11.981 -10.508 1.00 51.25 81 ASP A N 1
ATOM 591 C CA . ASP A 1 81 ? -10.188 12.718 -9.232 1.00 51.25 81 ASP A CA 1
ATOM 592 C C . ASP A 1 81 ? -11.066 12.084 -8.114 1.00 51.25 81 ASP A C 1
ATOM 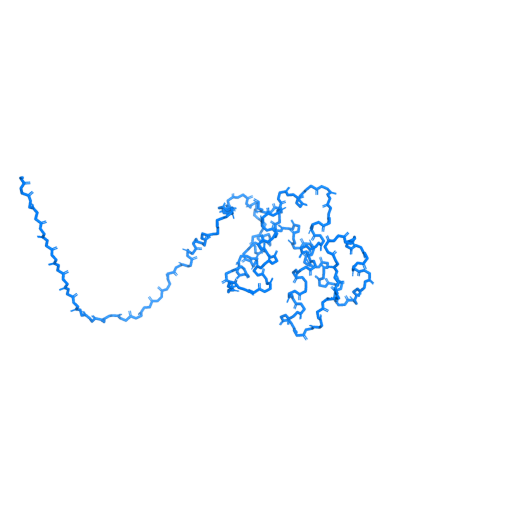594 O O . ASP A 1 81 ? -11.416 12.733 -7.129 1.00 51.25 81 ASP A O 1
ATOM 598 N N . GLU A 1 82 ? -11.384 10.789 -8.186 1.00 58.59 82 GLU A N 1
ATOM 599 C CA . GLU A 1 82 ? -12.076 10.049 -7.125 1.00 58.59 82 GLU A CA 1
ATOM 600 C C . GLU A 1 82 ? -11.126 9.090 -6.403 1.00 58.59 82 GLU A C 1
ATOM 602 O O . GLU A 1 82 ? -10.915 7.922 -6.730 1.00 58.59 82 GLU A O 1
ATOM 607 N N . ASN A 1 83 ? -10.532 9.626 -5.344 1.00 77.31 83 ASN A N 1
ATOM 608 C CA . ASN A 1 83 ? -9.377 9.059 -4.664 1.00 77.31 83 ASN A CA 1
ATOM 609 C C . ASN A 1 83 ? -9.649 7.822 -3.779 1.00 77.31 83 ASN A C 1
ATOM 611 O O . ASN A 1 83 ? -8.753 7.370 -3.066 1.00 77.31 83 ASN A O 1
ATOM 615 N N . GLU A 1 84 ? -10.863 7.268 -3.769 1.00 85.69 84 GLU A N 1
ATOM 616 C CA . GLU A 1 84 ? -11.221 6.148 -2.883 1.00 85.69 84 GLU A CA 1
ATOM 617 C C . GLU A 1 84 ? -10.534 4.837 -3.280 1.00 85.69 84 GLU A C 1
ATOM 619 O O . GLU A 1 84 ? -10.036 4.125 -2.406 1.00 85.69 84 GLU A O 1
ATOM 624 N N . LYS A 1 85 ? -10.407 4.546 -4.583 1.00 86.25 85 LYS A N 1
ATOM 625 C CA . LYS A 1 85 ? -9.673 3.359 -5.059 1.00 86.25 85 LYS A CA 1
ATOM 626 C C . LYS A 1 85 ? -8.206 3.414 -4.642 1.00 86.25 85 LYS A C 1
ATOM 628 O O . LYS A 1 85 ? -7.697 2.452 -4.075 1.00 86.25 85 LYS A O 1
ATOM 633 N N . ARG A 1 86 ? -7.554 4.572 -4.809 1.00 88.31 86 ARG A N 1
ATOM 634 C CA . ARG A 1 86 ? -6.165 4.786 -4.364 1.00 88.31 86 ARG A CA 1
ATOM 635 C C . ARG A 1 86 ? -6.002 4.526 -2.870 1.00 88.31 86 ARG A C 1
ATOM 637 O O . ARG A 1 86 ? -5.073 3.835 -2.463 1.00 88.31 86 ARG A O 1
ATOM 644 N N . LYS A 1 87 ? -6.915 5.062 -2.054 1.00 91.38 87 LYS A N 1
ATOM 645 C CA . LYS A 1 87 ? -6.915 4.840 -0.601 1.00 91.38 87 LYS A CA 1
ATOM 646 C C . LYS A 1 87 ? -7.102 3.360 -0.261 1.00 91.38 87 LYS A C 1
ATOM 648 O O . LYS A 1 87 ? -6.422 2.860 0.629 1.00 91.38 87 LYS A O 1
ATOM 653 N N . ARG A 1 88 ? -7.982 2.646 -0.970 1.00 92.44 88 ARG A N 1
ATOM 654 C CA . ARG A 1 88 ? -8.202 1.207 -0.758 1.00 92.44 88 ARG A CA 1
ATOM 655 C C . ARG A 1 88 ? -6.965 0.382 -1.129 1.00 92.44 88 ARG A C 1
ATOM 657 O O . ARG A 1 88 ? -6.531 -0.437 -0.334 1.00 92.44 88 ARG A O 1
ATOM 664 N N . PHE A 1 89 ? -6.323 0.660 -2.258 1.00 91.75 89 PHE A N 1
ATOM 665 C CA . PHE A 1 89 ? -5.096 -0.050 -2.623 1.00 91.75 89 PHE A CA 1
ATOM 666 C C . PHE A 1 89 ? -3.944 0.220 -1.654 1.00 91.75 89 PHE A C 1
ATOM 668 O O . PHE A 1 89 ? -3.249 -0.703 -1.234 1.00 91.75 89 PHE A O 1
ATOM 675 N N . ALA A 1 90 ? -3.781 1.473 -1.225 1.00 93.50 90 ALA A N 1
ATOM 676 C CA . ALA A 1 90 ? -2.808 1.827 -0.200 1.00 93.50 90 ALA A CA 1
ATOM 677 C C . ALA A 1 90 ? -3.073 1.096 1.124 1.00 93.50 90 ALA A C 1
ATOM 679 O O . ALA A 1 90 ? -2.134 0.668 1.795 1.00 93.50 90 ALA A O 1
ATOM 680 N N . TRP A 1 91 ? -4.344 0.926 1.492 1.00 95.25 91 TRP A N 1
ATOM 681 C CA . TRP A 1 91 ? -4.758 0.133 2.645 1.00 95.25 91 TRP A CA 1
ATOM 682 C C . TRP A 1 91 ? -4.326 -1.330 2.517 1.00 95.25 91 TRP A C 1
ATOM 684 O O . TRP A 1 91 ? -3.711 -1.859 3.443 1.00 95.25 91 TRP A O 1
ATOM 694 N N . ASP A 1 92 ? -4.583 -1.960 1.371 1.00 93.88 92 ASP A N 1
ATOM 695 C CA . ASP A 1 92 ? -4.247 -3.368 1.141 1.00 93.88 92 ASP A CA 1
ATOM 696 C C . ASP A 1 92 ? -2.732 -3.602 1.166 1.00 93.88 92 ASP A C 1
ATOM 698 O O . ASP A 1 92 ? -2.261 -4.471 1.904 1.00 93.88 92 ASP A O 1
ATOM 702 N N . LEU A 1 93 ? -1.955 -2.762 0.470 1.00 93.81 93 LEU A N 1
ATOM 703 C CA . LEU A 1 93 ? -0.487 -2.807 0.507 1.00 93.81 93 LEU A CA 1
ATOM 704 C C . LEU A 1 93 ? 0.057 -2.649 1.930 1.00 93.81 93 LEU A C 1
ATOM 706 O O . LEU A 1 93 ? 0.931 -3.397 2.369 1.00 93.81 93 LEU A O 1
ATOM 710 N N . SER A 1 94 ? -0.499 -1.701 2.681 1.00 95.38 94 SER A N 1
ATOM 711 C CA . SER A 1 94 ? -0.086 -1.460 4.063 1.00 95.38 94 SER A CA 1
ATOM 712 C C . SER A 1 94 ? -0.397 -2.643 4.962 1.00 95.38 94 SER A C 1
ATOM 714 O O . SER A 1 94 ? 0.427 -3.009 5.794 1.00 95.38 94 SER A O 1
ATOM 716 N N . ASN A 1 95 ? -1.558 -3.271 4.788 1.00 95.06 95 ASN A N 1
ATOM 717 C CA . ASN A 1 95 ? -1.934 -4.449 5.553 1.00 95.06 95 ASN A CA 1
ATOM 718 C C . ASN A 1 95 ? -1.020 -5.645 5.234 1.00 95.06 95 ASN A C 1
ATOM 720 O O . ASN A 1 95 ? -0.637 -6.379 6.145 1.00 95.06 95 ASN A O 1
ATOM 724 N N . CYS A 1 96 ? -0.616 -5.814 3.969 1.00 93.44 96 CYS A N 1
ATOM 725 C CA . CYS A 1 96 ? 0.397 -6.802 3.595 1.00 93.44 96 CYS A CA 1
ATOM 726 C C . CYS A 1 96 ? 1.743 -6.512 4.265 1.00 93.44 96 CYS A C 1
ATOM 728 O O . CYS A 1 96 ? 2.348 -7.414 4.839 1.00 93.44 96 CYS A O 1
ATOM 730 N N . PHE A 1 97 ? 2.174 -5.249 4.287 1.00 92.88 97 PHE A N 1
ATOM 731 C CA . PHE A 1 97 ? 3.392 -4.843 4.985 1.00 92.88 97 PHE A CA 1
ATOM 732 C C . PHE A 1 97 ? 3.348 -5.110 6.493 1.00 92.88 97 PHE A C 1
ATOM 734 O O . PHE A 1 97 ? 4.329 -5.600 7.055 1.00 92.88 97 PHE A O 1
ATOM 741 N N . GLN A 1 98 ? 2.229 -4.812 7.166 1.00 93.50 98 GLN A N 1
ATOM 742 C CA . GLN A 1 98 ? 2.089 -5.110 8.595 1.00 93.50 98 GLN A CA 1
ATOM 743 C C . GLN A 1 98 ? 2.287 -6.610 8.852 1.00 93.50 98 GLN A C 1
ATOM 745 O O . GLN A 1 98 ? 3.093 -6.982 9.701 1.00 93.50 98 GLN A O 1
ATOM 750 N N . LYS A 1 99 ? 1.621 -7.469 8.067 1.00 90.56 99 LYS A N 1
ATOM 751 C CA . LYS A 1 99 ? 1.725 -8.931 8.196 1.00 90.56 99 LYS A CA 1
ATOM 752 C C . LYS A 1 99 ? 3.151 -9.433 7.971 1.00 90.56 99 LYS A C 1
ATOM 754 O O . LYS A 1 99 ? 3.673 -10.154 8.815 1.00 90.56 99 LYS A O 1
ATOM 759 N N . ASP A 1 100 ? 3.794 -9.006 6.887 1.00 89.25 100 ASP A N 1
ATOM 760 C CA . ASP A 1 100 ? 5.166 -9.412 6.553 1.00 89.25 100 ASP A CA 1
ATOM 761 C C . ASP A 1 100 ? 6.196 -8.943 7.588 1.00 89.25 100 ASP A C 1
ATOM 763 O O . ASP A 1 100 ? 7.211 -9.602 7.802 1.00 89.25 100 ASP A O 1
ATOM 767 N N . SER A 1 101 ? 5.944 -7.808 8.247 1.00 89.62 101 SER A N 1
ATOM 768 C CA . SER A 1 101 ? 6.820 -7.265 9.292 1.00 89.62 101 SER A CA 1
ATOM 769 C C . SER A 1 101 ? 6.519 -7.791 10.701 1.00 89.62 101 SER A C 1
ATOM 771 O O . SER A 1 101 ? 7.147 -7.342 11.660 1.00 89.62 101 SER A O 1
ATOM 773 N N . GLY A 1 102 ? 5.575 -8.730 10.850 1.00 91.19 102 GLY A N 1
ATOM 774 C CA . GLY A 1 102 ? 5.180 -9.295 12.145 1.00 91.19 102 GLY A CA 1
ATOM 775 C C . GLY A 1 102 ? 4.367 -8.341 13.029 1.00 91.19 102 GLY A C 1
ATOM 776 O O . GLY A 1 102 ? 4.252 -8.560 14.234 1.00 91.19 102 GLY A O 1
ATOM 777 N N . ARG A 1 103 ? 3.818 -7.269 12.452 1.00 90.88 103 ARG A N 1
ATOM 778 C CA . ARG A 1 103 ? 2.993 -6.275 13.144 1.00 90.88 103 ARG A CA 1
ATOM 779 C C . ARG A 1 103 ? 1.502 -6.641 13.081 1.00 90.88 103 ARG A C 1
ATOM 781 O O . ARG A 1 103 ? 1.091 -7.431 12.226 1.00 90.88 103 ARG A O 1
ATOM 788 N N . PRO A 1 104 ? 0.660 -6.064 13.960 1.00 93.69 104 PRO A N 1
ATOM 789 C CA . PRO A 1 104 ? -0.784 -6.269 13.903 1.00 93.69 104 PRO A CA 1
ATOM 790 C C . PRO A 1 104 ? -1.372 -5.866 12.546 1.00 93.69 104 PRO A C 1
ATOM 792 O O . PRO A 1 104 ? -1.044 -4.817 11.993 1.00 93.69 104 PRO A O 1
ATOM 795 N N . SER A 1 105 ? -2.268 -6.699 12.016 1.00 93.44 105 SER A N 1
ATOM 796 C CA . SER A 1 105 ? -3.012 -6.373 10.794 1.00 93.44 105 SER A CA 1
ATOM 797 C C . SER A 1 105 ? -3.931 -5.172 11.009 1.00 93.44 105 SER A C 1
ATOM 799 O O . SER A 1 105 ? -4.387 -4.907 12.122 1.00 93.44 105 SER A O 1
ATOM 801 N N . PHE A 1 106 ? -4.256 -4.479 9.920 1.00 94.19 106 PHE A N 1
ATOM 802 C CA . PHE A 1 106 ? -5.242 -3.406 9.955 1.00 94.19 106 PHE A CA 1
ATOM 803 C C . PHE A 1 106 ? -6.625 -3.944 10.371 1.00 94.19 106 PHE A C 1
ATOM 805 O O . PHE A 1 106 ? -6.952 -5.101 10.082 1.00 94.19 106 PHE A O 1
ATOM 812 N N . PRO A 1 107 ? -7.464 -3.121 11.029 1.00 93.94 107 PRO A N 1
ATOM 813 C CA . PRO A 1 107 ? -8.829 -3.509 11.374 1.00 93.94 107 PRO A CA 1
ATOM 814 C C . PRO A 1 107 ? -9.666 -3.790 10.116 1.00 93.94 107 PRO A C 1
ATOM 816 O O . PRO A 1 107 ? -9.296 -3.439 9.003 1.00 93.94 107 PRO A O 1
ATOM 819 N N . SER A 1 108 ? -10.843 -4.400 10.251 1.00 92.00 108 SER A N 1
ATOM 820 C CA . SER A 1 108 ? -11.715 -4.592 9.083 1.00 92.00 108 SER A CA 1
ATOM 821 C C . SER A 1 108 ? -12.201 -3.245 8.514 1.00 92.00 108 SER A C 1
ATOM 823 O O . SER A 1 108 ? -12.657 -2.365 9.257 1.00 92.00 108 SER A O 1
ATOM 825 N N . CYS A 1 109 ? -12.137 -3.094 7.189 1.00 93.31 109 CYS A N 1
ATOM 826 C CA . CYS A 1 109 ? -12.663 -1.952 6.445 1.00 93.31 109 CYS A CA 1
ATOM 827 C C . CYS A 1 109 ? -13.557 -2.455 5.302 1.00 93.31 109 CYS A C 1
ATOM 829 O O . CYS A 1 109 ? -13.104 -3.212 4.447 1.00 93.31 109 CYS A O 1
ATOM 831 N N . ARG A 1 110 ? -14.844 -2.083 5.292 1.00 89.31 110 ARG A N 1
ATOM 832 C CA . ARG A 1 110 ? -15.827 -2.634 4.340 1.00 89.31 110 ARG A CA 1
ATOM 833 C C . ARG A 1 110 ? -15.659 -2.006 2.956 1.00 89.31 110 ARG A C 1
ATOM 835 O O . ARG A 1 110 ? -15.466 -0.800 2.858 1.00 89.31 110 ARG A O 1
ATOM 842 N N . SER A 1 111 ? -15.842 -2.788 1.887 1.00 82.50 111 SER A N 1
ATOM 843 C CA . SER A 1 111 ? -15.654 -2.339 0.492 1.00 82.50 111 SER A CA 1
ATOM 844 C C . SER A 1 111 ? -16.561 -1.175 0.044 1.00 82.50 111 SER A C 1
ATOM 846 O O . SER A 1 111 ? -16.264 -0.535 -0.963 1.00 82.50 111 SER A O 1
ATOM 848 N N . GLY A 1 112 ? -17.629 -0.870 0.787 1.00 82.38 112 GLY A N 1
ATOM 849 C CA . GLY A 1 112 ? -18.510 0.279 0.538 1.00 82.38 112 GLY A CA 1
ATOM 850 C C . GLY A 1 112 ? -18.415 1.405 1.572 1.00 82.38 112 GLY A C 1
ATOM 851 O O . GLY A 1 112 ? -19.086 2.415 1.407 1.00 82.38 112 GLY A O 1
ATOM 852 N N . SER A 1 113 ? -17.624 1.250 2.644 1.00 87.50 113 SER A N 1
ATOM 853 C CA . SER A 1 113 ? -17.443 2.333 3.620 1.00 87.50 113 SER A CA 1
ATOM 854 C C . SER A 1 113 ? -16.433 3.361 3.102 1.00 87.50 113 SER A C 1
ATOM 856 O O . SER A 1 113 ? -15.442 2.941 2.485 1.00 87.50 113 SER A O 1
ATOM 858 N N . PRO A 1 114 ? -16.620 4.662 3.397 1.00 91.00 114 PRO A N 1
ATOM 859 C CA . PRO A 1 114 ? -15.631 5.690 3.094 1.00 91.00 114 PRO A CA 1
ATOM 860 C C . PRO A 1 114 ? -14.291 5.354 3.742 1.00 91.00 114 PRO A C 1
ATOM 862 O O . PRO A 1 114 ? -14.231 5.043 4.935 1.00 91.00 114 PRO A O 1
ATOM 865 N N . MET A 1 115 ? -13.190 5.461 2.997 1.00 92.62 115 MET A N 1
ATOM 866 C CA . MET A 1 115 ? -11.882 5.119 3.557 1.00 92.62 115 MET A CA 1
ATOM 867 C C . MET A 1 115 ? -11.480 6.009 4.727 1.00 92.62 115 MET A C 1
ATOM 869 O O . MET A 1 115 ? -10.766 5.549 5.614 1.00 92.62 115 MET A O 1
ATOM 873 N N . LYS A 1 116 ? -11.978 7.249 4.779 1.00 92.00 116 LYS A N 1
ATOM 874 C CA . LYS A 1 116 ? -11.740 8.167 5.899 1.00 92.00 116 LYS A CA 1
ATOM 875 C C . LYS A 1 116 ? -12.047 7.513 7.257 1.00 92.00 116 LYS A C 1
ATOM 877 O O . LYS A 1 116 ? -11.191 7.533 8.134 1.00 92.00 116 LYS A O 1
ATOM 882 N N . GLU A 1 117 ? -13.193 6.846 7.386 1.00 92.62 117 GLU A N 1
ATOM 883 C CA . GLU A 1 117 ? -13.621 6.172 8.627 1.00 92.62 117 GLU A CA 1
ATOM 884 C C . GLU A 1 117 ? -12.726 4.981 9.006 1.00 92.62 117 GLU A C 1
ATOM 886 O O . GLU A 1 117 ? -12.623 4.582 10.167 1.00 92.62 117 GLU A O 1
ATOM 891 N N . CYS A 1 118 ? -12.088 4.349 8.023 1.00 94.88 118 CYS A N 1
ATOM 892 C CA . CYS A 1 118 ? -11.144 3.268 8.280 1.00 94.88 118 CYS A CA 1
ATOM 893 C C . CYS A 1 118 ? -9.783 3.799 8.729 1.00 94.88 118 CYS A C 1
ATOM 895 O O . CYS A 1 118 ? -9.163 3.207 9.609 1.00 94.88 118 CYS A O 1
ATOM 897 N N . LEU A 1 119 ? -9.340 4.922 8.163 1.00 95.19 119 LEU A N 1
ATOM 898 C CA . LEU A 1 119 ? -8.059 5.545 8.495 1.00 95.19 119 LEU A CA 1
ATOM 899 C C . LEU A 1 119 ? -8.038 6.136 9.904 1.00 95.19 119 LEU A C 1
ATOM 901 O O . LEU A 1 119 ? -7.010 6.066 10.566 1.00 95.19 119 LEU A O 1
ATOM 905 N N . GLU A 1 120 ? -9.168 6.653 10.383 1.00 94.81 120 GLU A N 1
ATOM 906 C CA . GLU A 1 120 ? -9.312 7.176 11.752 1.00 94.81 120 GLU A CA 1
ATOM 907 C C . GLU A 1 120 ? -9.140 6.098 12.838 1.00 94.81 120 GLU A C 1
ATOM 909 O O . GLU A 1 120 ? -8.921 6.423 14.000 1.00 94.81 120 GLU A O 1
ATOM 914 N N . ARG A 1 121 ? -9.211 4.811 12.470 1.00 93.94 121 ARG A N 1
ATOM 915 C CA . ARG A 1 121 ? -9.042 3.671 13.387 1.00 93.94 121 ARG A CA 1
ATOM 916 C C . ARG A 1 121 ? -7.612 3.129 13.441 1.00 93.94 121 ARG A C 1
ATOM 918 O O . ARG A 1 121 ? -7.377 2.143 14.137 1.00 93.94 121 ARG A O 1
ATOM 925 N N . LEU A 1 122 ? -6.683 3.707 12.681 1.00 95.12 122 LEU A N 1
ATOM 926 C CA . LEU A 1 122 ? -5.286 3.281 12.661 1.00 95.12 122 LEU A CA 1
ATOM 927 C C . LEU A 1 122 ? -4.489 3.959 13.780 1.00 95.12 122 LEU A C 1
ATOM 929 O O . LEU A 1 122 ? -4.676 5.142 14.049 1.00 95.12 122 LEU A O 1
ATOM 933 N N . ASP A 1 123 ? -3.565 3.215 14.389 1.00 93.88 123 ASP A N 1
ATOM 934 C CA . ASP A 1 123 ? -2.541 3.797 15.260 1.00 93.88 123 ASP A CA 1
ATOM 935 C C . ASP A 1 123 ? -1.475 4.573 14.459 1.00 93.88 123 ASP A C 1
ATOM 937 O O . ASP A 1 123 ? -1.431 4.515 13.225 1.00 93.88 123 ASP A O 1
ATOM 941 N N . ASP A 1 124 ? -0.592 5.285 15.164 1.00 91.44 124 ASP A N 1
ATOM 942 C CA . ASP A 1 124 ? 0.436 6.144 14.562 1.00 91.44 124 ASP A CA 1
ATOM 943 C C . ASP A 1 124 ? 1.394 5.397 13.618 1.00 91.44 124 ASP A C 1
ATOM 945 O O . ASP A 1 124 ? 1.789 5.925 12.573 1.00 91.44 124 ASP A O 1
ATOM 949 N N . ASN A 1 125 ? 1.749 4.151 13.940 1.00 89.56 125 ASN A N 1
ATOM 950 C CA . ASN A 1 125 ? 2.626 3.351 13.087 1.00 89.56 125 ASN A CA 1
ATOM 951 C C . ASN A 1 125 ? 1.880 2.890 11.832 1.00 89.56 125 ASN A C 1
ATOM 953 O O . ASN A 1 125 ? 2.406 2.972 10.720 1.00 89.56 125 ASN A O 1
ATOM 957 N N . ALA A 1 126 ? 0.645 2.425 12.003 1.00 92.88 126 ALA A N 1
ATOM 958 C CA . ALA A 1 126 ? -0.208 1.959 10.926 1.00 92.88 126 ALA A CA 1
ATOM 959 C C . ALA A 1 126 ? -0.546 3.085 9.939 1.00 92.88 126 ALA A C 1
ATOM 961 O O . ALA A 1 126 ? -0.405 2.902 8.726 1.00 92.88 126 ALA A O 1
ATOM 962 N N . ILE A 1 127 ? -0.911 4.274 10.432 1.00 95.50 127 ILE A N 1
ATOM 963 C CA . ILE A 1 127 ? -1.201 5.425 9.570 1.00 95.50 127 ILE A CA 1
ATOM 964 C C . ILE A 1 127 ? 0.059 5.938 8.859 1.00 95.50 127 ILE A C 1
ATOM 966 O O . ILE A 1 127 ? -0.030 6.410 7.723 1.00 95.50 127 ILE A O 1
ATOM 970 N N . HIS A 1 128 ? 1.243 5.816 9.472 1.00 92.62 128 HIS A N 1
ATOM 971 C CA . HIS A 1 128 ? 2.507 6.156 8.817 1.00 92.62 128 HIS A CA 1
ATOM 972 C C . HIS A 1 128 ? 2.808 5.215 7.642 1.00 92.62 128 HIS A C 1
ATOM 974 O O . HIS A 1 128 ? 3.060 5.693 6.534 1.00 92.62 128 HIS A O 1
ATOM 980 N N . SER A 1 129 ? 2.704 3.896 7.846 1.00 92.88 129 SER A N 1
ATOM 981 C CA . SER A 1 129 ? 2.835 2.914 6.760 1.00 92.88 129 SER A CA 1
ATOM 982 C C . SER A 1 129 ? 1.830 3.184 5.639 1.00 92.88 129 SER A C 1
ATOM 984 O O . SER A 1 129 ? 2.219 3.255 4.474 1.00 92.88 129 SER A O 1
ATOM 986 N N . TYR A 1 130 ? 0.568 3.441 5.997 1.00 95.56 130 TYR A N 1
ATOM 987 C CA . TYR A 1 130 ? -0.484 3.798 5.047 1.00 95.56 130 TYR A CA 1
ATOM 988 C C . TYR A 1 130 ? -0.122 4.984 4.157 1.00 95.56 130 TYR A C 1
ATOM 990 O O . TYR A 1 130 ? -0.248 4.910 2.934 1.00 95.56 130 TYR A O 1
ATOM 998 N N . ARG A 1 131 ? 0.360 6.079 4.750 1.00 94.19 131 ARG A N 1
ATOM 999 C CA . ARG A 1 131 ? 0.755 7.272 3.990 1.00 94.19 131 ARG A CA 1
ATOM 1000 C C . ARG A 1 131 ? 1.893 6.968 3.017 1.00 94.19 131 ARG A C 1
ATOM 1002 O O . ARG A 1 131 ? 1.857 7.463 1.893 1.00 94.19 131 ARG A O 1
ATOM 1009 N N . GLY A 1 132 ? 2.855 6.135 3.417 1.00 90.62 132 GLY A N 1
ATOM 1010 C CA . GLY A 1 132 ? 3.934 5.673 2.542 1.00 90.62 132 GLY A CA 1
ATOM 1011 C C . GLY A 1 132 ? 3.400 4.962 1.296 1.00 90.62 132 GLY A C 1
ATOM 1012 O O . GLY A 1 132 ? 3.671 5.394 0.176 1.00 90.62 132 GLY A O 1
ATOM 1013 N N . PHE A 1 133 ? 2.563 3.940 1.484 1.00 93.19 133 PHE A N 1
ATOM 1014 C CA . PHE A 1 133 ? 1.989 3.177 0.369 1.00 93.19 133 PHE A CA 1
ATOM 1015 C C . PHE A 1 133 ? 0.988 3.976 -0.473 1.00 93.19 133 PHE A C 1
ATOM 1017 O O . PHE A 1 133 ? 0.855 3.741 -1.676 1.00 93.19 133 PHE A O 1
ATOM 1024 N N . PHE A 1 134 ? 0.311 4.962 0.114 1.00 91.44 134 PHE A N 1
ATOM 1025 C CA . PHE A 1 134 ? -0.557 5.874 -0.628 1.00 91.44 134 PHE A CA 1
ATOM 1026 C C . PHE A 1 134 ? 0.224 6.725 -1.634 1.00 91.44 134 PHE A C 1
ATOM 1028 O O . PHE A 1 134 ? -0.184 6.856 -2.790 1.00 91.44 134 PHE A O 1
ATOM 1035 N N . LEU A 1 135 ? 1.375 7.259 -1.216 1.00 88.62 135 LEU A N 1
ATOM 1036 C CA . LEU A 1 135 ? 2.281 7.990 -2.104 1.00 88.62 135 LEU A CA 1
ATOM 1037 C C . LEU A 1 135 ? 2.914 7.065 -3.150 1.00 88.62 135 LEU A C 1
ATOM 1039 O O . LEU A 1 135 ? 3.047 7.452 -4.312 1.00 88.62 135 LEU A O 1
ATOM 1043 N N . GLU A 1 136 ? 3.271 5.842 -2.755 1.00 85.94 136 GLU A N 1
ATOM 1044 C CA . GLU A 1 136 ? 3.816 4.833 -3.664 1.00 85.94 136 GLU A CA 1
ATOM 1045 C C . GLU A 1 136 ? 2.823 4.483 -4.776 1.00 85.94 136 GLU A C 1
ATOM 1047 O O . GLU A 1 136 ? 3.195 4.520 -5.945 1.00 85.94 136 GLU A O 1
ATOM 1052 N N . THR A 1 137 ? 1.551 4.255 -4.438 1.00 87.81 137 THR A N 1
ATOM 1053 C CA . THR A 1 137 ? 0.489 3.961 -5.414 1.00 87.81 137 THR A CA 1
ATOM 1054 C C . THR A 1 137 ? 0.362 5.079 -6.449 1.00 87.81 137 THR A C 1
ATOM 1056 O O . THR A 1 137 ? 0.291 4.808 -7.645 1.00 87.81 137 THR A O 1
ATOM 1059 N N . ASN A 1 138 ? 0.402 6.345 -6.011 1.00 84.00 138 ASN A N 1
ATOM 1060 C CA . ASN A 1 138 ? 0.372 7.484 -6.929 1.00 84.00 138 ASN A CA 1
ATOM 1061 C C . ASN A 1 138 ? 1.572 7.472 -7.882 1.00 84.00 138 ASN A C 1
ATOM 1063 O O . ASN A 1 138 ? 1.426 7.636 -9.088 1.00 84.00 138 ASN A O 1
ATOM 1067 N N . SER A 1 139 ? 2.767 7.248 -7.335 1.00 83.56 139 SER A N 1
ATOM 1068 C CA . SER A 1 139 ? 3.983 7.195 -8.138 1.00 83.56 139 SER A CA 1
ATOM 1069 C C . SER A 1 139 ? 4.013 6.009 -9.096 1.00 83.56 139 SER A C 1
ATOM 1071 O O . SER A 1 139 ? 4.575 6.156 -10.173 1.00 83.56 139 SER A O 1
ATOM 1073 N N . ILE A 1 140 ? 3.466 4.852 -8.720 1.00 83.69 140 ILE A N 1
ATOM 1074 C CA . ILE A 1 140 ? 3.370 3.687 -9.603 1.00 83.69 140 ILE A CA 1
ATOM 1075 C C . ILE A 1 140 ? 2.414 4.000 -10.755 1.00 83.69 140 ILE A C 1
ATOM 1077 O O . ILE A 1 140 ? 2.788 3.807 -11.903 1.00 83.69 140 ILE A O 1
ATOM 1081 N N . CYS A 1 141 ? 1.230 4.549 -10.477 1.00 83.69 141 CYS A N 1
ATOM 1082 C CA . CYS A 1 141 ? 0.263 4.849 -11.532 1.00 83.69 141 CYS A CA 1
ATOM 1083 C C . CYS A 1 141 ? 0.695 5.973 -12.478 1.00 83.69 141 CYS A C 1
ATOM 1085 O O . CYS A 1 141 ? 0.349 5.920 -13.647 1.00 83.69 141 CYS A O 1
ATOM 1087 N N . HIS A 1 142 ? 1.481 6.953 -12.022 1.00 82.81 142 HIS A N 1
ATOM 1088 C CA . HIS A 1 142 ? 2.061 7.963 -12.921 1.00 82.81 142 HIS A CA 1
ATOM 1089 C C . HIS A 1 142 ? 3.094 7.403 -13.910 1.00 82.81 142 HIS A C 1
ATOM 1091 O O . HIS A 1 142 ? 3.476 8.099 -14.845 1.00 82.81 142 HIS A O 1
ATOM 1097 N N . GLN A 1 143 ? 3.587 6.192 -13.671 1.00 78.31 143 GLN A N 1
ATOM 1098 C CA . GLN A 1 143 ? 4.657 5.566 -14.441 1.00 78.31 143 GLN A CA 1
ATOM 1099 C C . GLN A 1 143 ? 4.187 4.434 -15.358 1.00 78.31 143 GLN A C 1
ATOM 1101 O O . GLN A 1 143 ? 5.012 3.804 -16.019 1.00 78.31 143 GLN A O 1
ATOM 1106 N N . LEU A 1 144 ? 2.893 4.129 -15.354 1.00 72.81 144 LEU A N 1
ATOM 1107 C CA . LEU A 1 144 ? 2.272 3.070 -16.147 1.00 72.81 144 LEU A CA 1
ATOM 1108 C C . LEU A 1 144 ? 1.376 3.690 -17.211 1.00 72.81 144 LEU A C 1
ATOM 1110 O O . LEU A 1 144 ? 1.346 3.116 -18.321 1.00 72.81 144 LEU A O 1
#

Radius of gyration: 22.03 Å; chains: 1; bounding box: 48×53×68 Å

InterPro domains:
  IPR040346 GEX1/Brambleberry [PTHR33538] (2-144)

Sequence (144 aa):
MSWLWSSSSSSSSSTKASENAAISGVIDIPAAKFSIDGLNDDDKGIQRVKNARSKLVAGSESCWHEAYRGIFAACSEIAGDENEKRKRFAWDLSNCFQKDSGRPSFPSCRSGSPMKECLERLDDNAIHSYRGFFLETNSICHQL

Secondary structure (DSSP, 8-state):
-----------------------------SS-----TT--S-HHHHHHHHHHHHHHHS-TT-HHHHHHHHHHHHHHHHTSS-THHHHHHHHHHHHHHHHHTTPPPPPP--TTS-HHHHHTT--HHHHHHHHHHHHHHHHHHTT-

Organism: Trema orientale (NCBI:txid63057)

pLDDT: mean 73.12, std 21.59, range [33.5, 95.56]

Foldseek 3Di:
DDDDDDDDDDDDDDDDDDDDDDPPDPDPDPDDPDDQPPDDPPPVLVVLLVVLVVLLVPDPDALSVVLSVQLVRCLVVCPDDPPQSLLVSLLSVLQSVCVVVVHDGQDDDDPPDRSVVSLVRDDPVSNVSSVVSSVSSNSNSVSD